Protein AF-A0A0J9VXW2-F1 (afdb_monomer)

Solvent-accessible surface area (backbone atoms only — not comparable to full-atom values): 7167 Å² total; per-residue (Å²): 143,81,83,83,81,77,89,83,51,75,66,59,53,53,51,52,44,52,52,49,53,53,49,52,67,66,62,77,83,86,60,74,64,59,45,46,50,53,50,50,54,42,46,54,52,42,51,57,49,34,75,73,43,67,43,47,6,61,49,30,36,53,54,17,54,63,23,53,73,80,69,65,35,61,69,57,19,49,52,22,26,53,48,6,55,72,27,90,42,51,29,75,72,34,63,66,55,46,56,57,44,58,70,65,45,76,56,98,45,78,68,24,56,53,51,51,53,51,49,55,58,62,63,71,74,113

Radius of gyration: 15.87 Å; Cα contacts (8 Å, |Δi|>4): 115; chains: 1; bounding box: 31×52×32 Å

Structure (mmCIF, N/CA/C/O backbone):
data_AF-A0A0J9VXW2-F1
#
_entry.id   AF-A0A0J9VXW2-F1
#
loop_
_atom_site.group_PDB
_atom_site.id
_atom_site.type_symbol
_atom_site.label_atom_id
_atom_site.label_a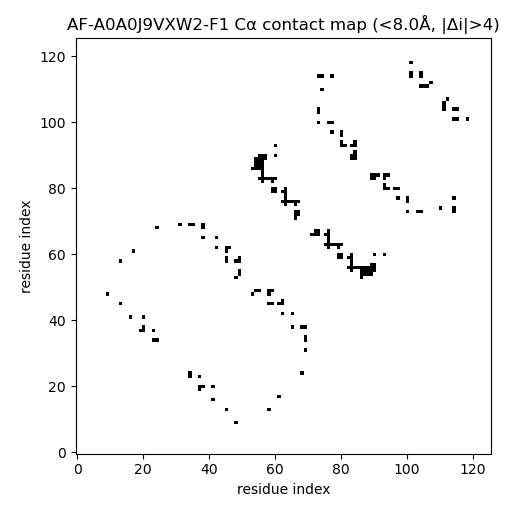lt_id
_atom_site.label_comp_id
_atom_site.label_asym_id
_atom_site.label_entity_id
_atom_site.label_seq_id
_atom_site.pdbx_PDB_ins_code
_atom_site.Cartn_x
_atom_site.Cartn_y
_atom_site.Cartn_z
_atom_site.occupancy
_atom_site.B_iso_or_equiv
_atom_site.auth_seq_id
_atom_site.auth_comp_id
_atom_site.auth_asym_id
_atom_site.auth_atom_id
_atom_site.pdbx_PDB_model_num
ATOM 1 N N . MET A 1 1 ? 6.320 -32.402 -8.837 1.00 41.84 1 MET A N 1
ATOM 2 C CA . MET A 1 1 ? 6.411 -32.421 -7.363 1.00 41.84 1 MET A CA 1
ATOM 3 C C . MET A 1 1 ? 7.412 -31.363 -6.916 1.00 41.84 1 MET A C 1
ATOM 5 O O . MET A 1 1 ? 8.601 -31.589 -7.065 1.00 41.84 1 MET A O 1
ATOM 9 N N . LEU A 1 2 ? 6.916 -30.191 -6.500 1.00 44.06 2 LEU A N 1
ATOM 10 C CA . LEU A 1 2 ? 7.657 -29.110 -5.804 1.00 44.06 2 LEU A CA 1
ATOM 11 C C . LEU A 1 2 ? 6.731 -27.944 -5.380 1.00 44.06 2 LEU A C 1
ATOM 13 O O . LEU A 1 2 ? 7.175 -27.024 -4.710 1.00 44.06 2 LEU A O 1
ATOM 17 N N . TYR A 1 3 ? 5.437 -27.986 -5.732 1.00 38.59 3 TYR A N 1
ATOM 18 C CA . TYR A 1 3 ? 4.442 -26.977 -5.336 1.00 38.59 3 TYR A CA 1
ATOM 19 C C . TYR A 1 3 ? 3.628 -27.333 -4.080 1.00 38.59 3 TYR A C 1
ATOM 21 O O . TYR A 1 3 ? 2.875 -26.495 -3.595 1.00 38.59 3 TYR A O 1
ATOM 29 N N . GLU A 1 4 ? 3.769 -28.544 -3.534 1.00 44.53 4 GLU A N 1
ATOM 30 C CA . GLU A 1 4 ? 2.920 -29.021 -2.425 1.00 44.53 4 GLU A CA 1
ATOM 31 C C . GLU A 1 4 ? 3.560 -28.900 -1.034 1.00 44.53 4 GLU A C 1
ATOM 33 O O . GLU A 1 4 ? 2.884 -29.111 -0.033 1.00 44.53 4 GLU A O 1
ATOM 38 N N . THR A 1 5 ? 4.825 -28.483 -0.930 1.00 47.38 5 THR A N 1
ATOM 39 C CA . THR A 1 5 ? 5.510 -28.311 0.364 1.00 47.38 5 THR A CA 1
ATOM 40 C C . THR A 1 5 ? 5.936 -26.873 0.627 1.00 47.38 5 THR A C 1
ATOM 42 O O . THR A 1 5 ? 7.037 -26.639 1.119 1.00 47.38 5 THR A O 1
ATOM 45 N N . VAL A 1 6 ? 5.062 -25.897 0.356 1.00 49.00 6 VAL A N 1
ATOM 46 C CA . VAL A 1 6 ? 5.159 -24.620 1.084 1.00 49.00 6 VAL A CA 1
ATOM 47 C C . VAL A 1 6 ? 3.896 -24.234 1.876 1.00 49.00 6 VAL A C 1
ATOM 49 O O . VAL A 1 6 ? 3.395 -23.121 1.718 1.00 49.00 6 VAL A O 1
ATOM 52 N N . PRO A 1 7 ? 3.360 -25.105 2.762 1.00 53.75 7 PRO A N 1
ATOM 53 C CA . PRO A 1 7 ? 2.311 -24.727 3.700 1.00 53.75 7 PRO A CA 1
ATOM 54 C C . PRO A 1 7 ? 2.877 -24.527 5.119 1.00 53.75 7 PRO A C 1
ATOM 56 O O . PRO A 1 7 ? 2.594 -25.326 6.007 1.00 53.75 7 PRO A O 1
ATOM 59 N N . ALA A 1 8 ? 3.680 -23.480 5.354 1.00 45.81 8 ALA A N 1
ATOM 60 C CA . ALA A 1 8 ? 4.144 -23.181 6.720 1.00 45.81 8 ALA A CA 1
ATOM 61 C C . ALA A 1 8 ? 4.057 -21.714 7.163 1.00 45.81 8 ALA A C 1
ATOM 63 O O . ALA A 1 8 ? 3.899 -21.481 8.356 1.00 45.81 8 ALA A O 1
ATOM 64 N N . SER A 1 9 ? 4.075 -20.715 6.276 1.00 50.84 9 SER A N 1
ATOM 65 C CA . SER A 1 9 ? 3.930 -19.326 6.743 1.00 50.84 9 SER A CA 1
ATOM 66 C C . SER A 1 9 ? 3.785 -18.333 5.595 1.00 50.84 9 SER A C 1
ATOM 68 O O . SER A 1 9 ? 4.733 -18.020 4.880 1.00 50.84 9 SER A O 1
ATOM 70 N N . GLU A 1 10 ? 2.596 -17.748 5.473 1.00 54.31 10 GLU A N 1
ATOM 71 C CA . GLU A 1 10 ? 2.368 -16.533 4.681 1.00 54.31 10 GLU A CA 1
ATOM 72 C C . GLU A 1 10 ? 3.328 -15.402 5.104 1.00 54.31 10 GLU A C 1
ATOM 74 O O . GLU A 1 10 ? 3.848 -14.679 4.259 1.00 54.31 10 GLU A O 1
ATOM 79 N N . GLY A 1 11 ? 3.683 -15.344 6.395 1.00 57.69 11 GLY A N 1
ATOM 80 C CA . GLY A 1 11 ? 4.693 -14.427 6.933 1.00 57.69 11 GLY A CA 1
ATOM 81 C C . GLY A 1 11 ? 6.102 -14.613 6.356 1.00 57.69 11 GLY A C 1
ATOM 82 O O . GLY A 1 11 ? 6.769 -13.625 6.070 1.00 57.69 11 GLY A O 1
ATOM 83 N N . THR A 1 12 ? 6.550 -15.849 6.112 1.00 60.25 12 THR A N 1
ATOM 84 C CA . THR A 1 12 ? 7.881 -16.099 5.525 1.00 60.25 12 THR A CA 1
ATOM 85 C C . THR A 1 12 ? 7.917 -15.704 4.055 1.00 60.25 12 THR A C 1
ATOM 87 O O . THR A 1 12 ? 8.926 -15.191 3.587 1.00 60.25 12 THR A O 1
ATOM 90 N N . TRP A 1 13 ? 6.807 -15.856 3.331 1.00 62.28 13 TRP A N 1
ATOM 91 C CA . TRP A 1 13 ? 6.712 -15.379 1.953 1.00 62.28 13 TRP A CA 1
ATOM 92 C C . TRP A 1 13 ? 6.743 -13.857 1.852 1.00 62.28 13 TRP A C 1
ATOM 94 O O . TRP A 1 13 ? 7.437 -13.326 0.993 1.00 62.28 13 TRP A O 1
ATOM 104 N N . ILE A 1 14 ? 6.045 -13.148 2.741 1.00 64.62 14 ILE A N 1
ATOM 105 C CA . ILE A 1 14 ? 6.083 -1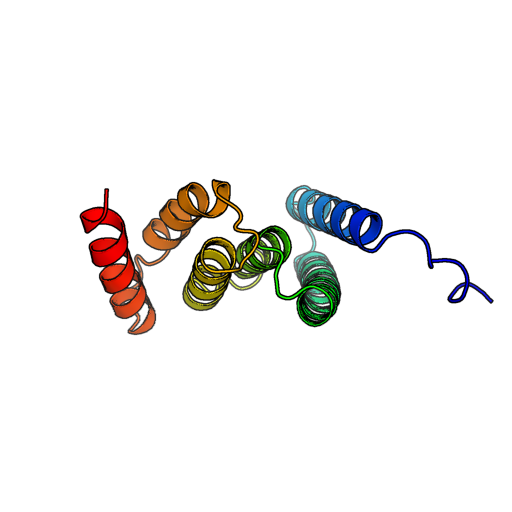1.679 2.799 1.00 64.62 14 ILE A CA 1
ATOM 106 C C . ILE A 1 14 ? 7.503 -11.187 3.106 1.00 64.62 14 ILE A C 1
ATOM 108 O O . ILE A 1 14 ? 7.965 -10.242 2.472 1.00 64.62 14 ILE A O 1
ATOM 112 N N . GLU A 1 15 ? 8.212 -11.858 4.018 1.00 67.25 15 GLU A N 1
ATOM 113 C CA . GLU A 1 15 ? 9.615 -11.577 4.336 1.00 67.25 15 GLU A CA 1
ATOM 114 C C . GLU A 1 15 ? 10.523 -11.750 3.110 1.00 67.25 15 GLU A C 1
ATOM 116 O O . GLU A 1 15 ? 11.278 -10.845 2.759 1.00 67.25 15 GLU A O 1
ATOM 121 N N . TYR A 1 16 ? 10.389 -12.879 2.407 1.00 71.69 16 TYR A N 1
ATOM 122 C CA . TYR A 1 16 ? 11.145 -13.166 1.188 1.00 71.69 16 TYR A CA 1
ATOM 123 C C . TYR A 1 16 ? 10.857 -12.160 0.075 1.00 71.69 16 TYR A C 1
ATOM 125 O O . TYR A 1 16 ? 11.781 -11.694 -0.582 1.00 71.69 16 TYR A O 1
ATOM 133 N N . LEU A 1 17 ? 9.589 -11.800 -0.134 1.00 69.56 17 LEU A N 1
ATOM 134 C CA . LEU A 1 17 ? 9.200 -10.811 -1.138 1.00 69.56 17 LEU A CA 1
ATOM 135 C C . LEU A 1 17 ? 9.732 -9.425 -0.777 1.00 69.56 17 LEU A C 1
ATOM 137 O O . LEU A 1 17 ? 10.169 -8.692 -1.656 1.00 69.56 17 LEU A O 1
ATOM 141 N N . ARG A 1 18 ? 9.757 -9.071 0.510 1.00 69.94 18 ARG A N 1
ATOM 142 C CA . ARG A 1 18 ? 10.340 -7.808 0.964 1.00 69.94 18 ARG A CA 1
ATOM 143 C C . ARG A 1 18 ? 11.843 -7.747 0.693 1.00 69.94 18 ARG A C 1
ATOM 145 O O . ARG A 1 18 ? 12.316 -6.731 0.190 1.00 69.94 18 ARG A O 1
ATOM 152 N N . GLU A 1 19 ? 12.583 -8.807 1.009 1.00 71.75 19 GLU A N 1
ATOM 153 C CA . GLU A 1 19 ? 14.022 -8.874 0.722 1.00 71.75 19 GLU A CA 1
ATOM 154 C C . GLU A 1 19 ? 14.301 -8.922 -0.783 1.00 71.75 19 GLU A C 1
ATOM 156 O O . GLU A 1 19 ? 15.242 -8.292 -1.250 1.00 71.75 19 GLU A O 1
ATOM 161 N N . LEU A 1 20 ? 13.437 -9.571 -1.564 1.00 70.81 20 LEU A N 1
ATOM 162 C CA . LEU A 1 20 ? 13.538 -9.609 -3.021 1.00 70.81 20 LEU A CA 1
ATOM 163 C C . LEU A 1 20 ? 13.337 -8.225 -3.654 1.00 70.81 20 LEU A C 1
ATOM 165 O O . LEU A 1 20 ? 14.078 -7.865 -4.561 1.00 70.81 20 LEU A O 1
ATOM 169 N N . VAL A 1 21 ? 12.401 -7.423 -3.140 1.00 66.38 21 VAL A N 1
ATOM 170 C CA . VAL A 1 21 ? 12.201 -6.029 -3.575 1.00 66.38 21 VAL A CA 1
ATOM 171 C C . VAL A 1 21 ? 13.393 -5.149 -3.199 1.00 66.38 21 VAL A C 1
ATOM 173 O O . VAL A 1 21 ? 13.831 -4.320 -3.990 1.00 66.38 21 VAL A O 1
ATOM 176 N N . ARG A 1 22 ? 13.956 -5.334 -2.000 1.00 68.75 22 ARG A N 1
ATOM 177 C CA . ARG A 1 22 ? 15.166 -4.612 -1.571 1.00 68.75 22 ARG A CA 1
ATOM 178 C C . ARG A 1 22 ? 16.376 -4.989 -2.415 1.00 68.75 22 ARG A C 1
ATOM 180 O O . ARG A 1 22 ? 17.130 -4.109 -2.807 1.00 68.75 22 ARG A O 1
ATOM 187 N N . PHE A 1 23 ? 16.529 -6.274 -2.721 1.00 66.06 23 PHE A N 1
ATOM 188 C CA . PHE A 1 23 ? 17.579 -6.769 -3.599 1.00 66.06 23 PHE A CA 1
ATOM 189 C C . PHE A 1 23 ? 17.404 -6.220 -5.016 1.00 66.06 23 PHE A C 1
ATOM 191 O O . PHE A 1 23 ? 18.358 -5.702 -5.577 1.00 66.06 23 PHE A O 1
ATOM 198 N N . SER A 1 24 ? 16.183 -6.215 -5.562 1.00 63.56 24 SER A N 1
ATOM 199 C CA . SER A 1 24 ? 15.927 -5.649 -6.890 1.00 63.56 24 SER A CA 1
ATOM 200 C C . SER A 1 24 ? 16.180 -4.141 -6.956 1.00 63.56 24 SER A C 1
ATOM 202 O O . SER A 1 24 ? 16.628 -3.659 -7.986 1.00 63.56 24 SER A O 1
ATOM 204 N N . MET A 1 25 ? 15.929 -3.403 -5.867 1.00 62.44 25 MET A N 1
ATOM 205 C CA . MET A 1 25 ? 16.284 -1.981 -5.756 1.00 62.44 25 MET A CA 1
ATOM 206 C C . MET A 1 25 ? 17.790 -1.747 -5.553 1.00 62.44 25 MET A C 1
ATOM 208 O O . MET A 1 25 ? 18.259 -0.647 -5.799 1.00 62.44 25 MET A O 1
ATOM 212 N N . ALA A 1 26 ? 18.544 -2.743 -5.081 1.00 64.56 26 ALA A N 1
ATOM 213 C CA . ALA A 1 26 ? 19.988 -2.638 -4.861 1.00 64.56 26 ALA A CA 1
ATOM 214 C C . ALA A 1 26 ? 20.820 -3.017 -6.099 1.00 64.56 26 ALA A C 1
ATOM 216 O O . ALA A 1 26 ? 21.991 -2.658 -6.169 1.00 64.56 26 ALA A O 1
ATOM 217 N N . ILE A 1 27 ? 20.234 -3.721 -7.075 1.00 61.88 27 ILE A N 1
ATOM 218 C CA . ILE A 1 27 ? 20.862 -4.055 -8.369 1.00 61.88 27 ILE A CA 1
ATOM 219 C C . ILE A 1 27 ? 20.704 -2.884 -9.363 1.00 61.88 27 ILE A C 1
ATOM 221 O O . ILE A 1 27 ? 20.484 -3.072 -10.557 1.00 61.88 27 ILE A O 1
ATOM 225 N N . GLU A 1 28 ? 20.780 -1.644 -8.883 1.00 57.47 28 GLU A N 1
ATOM 226 C CA . GLU A 1 28 ? 20.876 -0.484 -9.768 1.00 57.47 28 GLU A CA 1
ATOM 227 C C . GLU A 1 28 ? 22.188 -0.580 -10.565 1.00 57.47 28 GLU A C 1
ATOM 229 O O . GLU A 1 28 ? 23.241 -0.304 -10.002 1.00 57.47 28 GLU A O 1
ATOM 234 N N . GLU A 1 29 ? 22.129 -1.019 -11.837 1.00 54.94 29 GLU A N 1
ATOM 235 C CA . GLU A 1 29 ? 22.777 -0.301 -12.957 1.00 54.94 29 GLU A CA 1
ATOM 236 C C . GLU A 1 29 ? 22.557 -0.830 -14.399 1.00 54.94 29 GLU A C 1
ATOM 238 O O . GLU A 1 29 ? 22.870 -0.055 -15.295 1.00 54.94 29 GLU A O 1
ATOM 243 N N . ASP A 1 30 ? 21.984 -2.015 -14.704 1.00 54.69 30 ASP A N 1
ATOM 244 C CA . ASP A 1 30 ? 21.968 -2.474 -16.130 1.00 54.69 30 ASP A CA 1
ATOM 245 C C . ASP A 1 30 ? 20.631 -2.988 -16.730 1.00 54.69 30 ASP A C 1
ATOM 247 O O . ASP A 1 30 ? 20.426 -2.815 -17.928 1.00 54.69 30 ASP A O 1
ATOM 251 N N . ASP A 1 31 ? 19.652 -3.511 -15.964 1.00 63.12 31 ASP A N 1
ATOM 252 C CA . ASP A 1 31 ? 18.435 -4.113 -16.568 1.00 63.12 31 ASP A CA 1
ATOM 253 C C . ASP A 1 31 ? 17.095 -3.677 -15.941 1.00 63.12 31 ASP A C 1
ATOM 255 O O . ASP A 1 31 ? 16.582 -4.228 -14.964 1.00 63.12 31 ASP A O 1
ATOM 259 N N . THR A 1 32 ? 16.447 -2.702 -16.586 1.00 68.00 32 THR A N 1
ATOM 260 C CA . THR A 1 32 ? 15.094 -2.217 -16.231 1.00 68.00 32 THR A CA 1
ATOM 261 C C . THR A 1 32 ? 13.997 -3.286 -16.360 1.00 68.00 32 THR A C 1
ATOM 263 O O . THR A 1 32 ? 12.977 -3.211 -15.670 1.00 68.00 32 THR A O 1
ATOM 266 N N . ILE A 1 33 ? 14.216 -4.299 -17.205 1.00 69.56 33 ILE A N 1
ATOM 267 C CA . ILE A 1 33 ? 13.274 -5.395 -17.477 1.00 69.56 33 ILE A CA 1
ATOM 268 C C . ILE A 1 33 ? 13.164 -6.329 -16.269 1.00 69.56 33 ILE A C 1
ATOM 270 O O . ILE A 1 33 ? 12.059 -6.666 -15.839 1.00 69.56 33 ILE A O 1
ATOM 274 N N . ASP A 1 34 ? 14.297 -6.700 -15.678 1.00 70.31 34 ASP A N 1
ATOM 275 C CA . ASP A 1 34 ? 14.334 -7.568 -14.503 1.00 70.31 34 ASP A CA 1
ATOM 276 C C . ASP A 1 34 ? 13.627 -6.902 -13.321 1.00 70.31 34 ASP A C 1
ATOM 278 O O . ASP A 1 34 ? 12.788 -7.514 -12.655 1.00 70.31 34 ASP A O 1
ATOM 282 N N . HIS A 1 35 ? 13.865 -5.606 -13.118 1.00 72.50 35 HIS A N 1
ATOM 283 C CA . HIS A 1 35 ? 13.195 -4.833 -12.078 1.00 72.50 35 HIS A CA 1
ATOM 284 C C . HIS A 1 35 ? 11.665 -4.776 -12.270 1.00 72.50 35 HIS A C 1
ATOM 286 O O . HIS A 1 35 ? 10.908 -4.890 -11.297 1.00 72.50 35 HIS A O 1
ATOM 292 N N . GLU A 1 36 ? 11.182 -4.667 -13.513 1.00 77.00 36 GLU A N 1
ATOM 293 C CA . GLU A 1 36 ? 9.749 -4.730 -13.824 1.00 77.00 36 GLU A CA 1
ATOM 294 C C . GLU A 1 36 ? 9.151 -6.110 -13.518 1.00 77.00 36 GLU A C 1
ATOM 296 O O . GLU A 1 36 ? 8.087 -6.193 -12.889 1.00 77.00 36 GLU A O 1
ATOM 301 N N . ILE A 1 37 ? 9.850 -7.189 -13.883 1.00 80.00 37 ILE A N 1
ATOM 302 C CA . ILE A 1 37 ? 9.433 -8.569 -13.605 1.00 80.00 37 ILE A CA 1
ATOM 303 C C . ILE A 1 37 ? 9.356 -8.808 -12.093 1.00 80.00 37 ILE A C 1
ATOM 305 O O . ILE A 1 37 ? 8.314 -9.247 -11.594 1.00 80.00 37 ILE A O 1
ATOM 309 N N . TYR A 1 38 ? 10.404 -8.468 -11.338 1.00 75.12 38 TYR A N 1
ATOM 310 C CA . TYR A 1 38 ? 10.434 -8.650 -9.882 1.00 75.12 38 TYR A CA 1
ATOM 311 C C . TYR A 1 38 ? 9.358 -7.823 -9.176 1.00 75.12 38 TYR A C 1
ATOM 313 O O . TYR A 1 38 ? 8.665 -8.330 -8.287 1.00 75.12 38 TYR A O 1
ATOM 321 N N . THR A 1 39 ? 9.141 -6.581 -9.614 1.00 79.44 39 THR A N 1
ATOM 322 C CA . THR A 1 39 ? 8.061 -5.731 -9.098 1.00 79.44 39 THR A CA 1
ATOM 323 C C . THR A 1 39 ? 6.686 -6.325 -9.418 1.00 79.44 39 THR A C 1
ATOM 325 O O . THR A 1 39 ? 5.786 -6.313 -8.573 1.00 79.44 39 THR A O 1
ATOM 328 N N . GLY A 1 40 ? 6.503 -6.870 -10.623 1.00 82.38 40 GLY A N 1
ATOM 329 C CA . GLY A 1 40 ? 5.271 -7.526 -11.057 1.00 82.38 40 GLY A CA 1
ATOM 330 C C . GLY A 1 40 ? 4.938 -8.770 -10.232 1.00 82.38 40 GLY A C 1
ATOM 331 O O . GLY A 1 40 ? 3.824 -8.884 -9.714 1.00 82.38 40 GLY A O 1
ATOM 332 N N . VAL A 1 41 ? 5.917 -9.660 -10.048 1.00 81.94 41 VAL A N 1
ATOM 333 C CA . VAL A 1 41 ? 5.789 -10.876 -9.228 1.00 81.94 41 VAL A CA 1
ATOM 334 C C . VAL A 1 41 ? 5.502 -10.513 -7.772 1.00 81.94 41 VAL A C 1
ATOM 336 O O . VAL A 1 41 ? 4.563 -11.047 -7.178 1.00 81.94 41 VAL A O 1
ATOM 339 N N . SER A 1 42 ? 6.245 -9.556 -7.211 1.00 82.00 42 SER A N 1
ATOM 340 C CA . SER A 1 42 ? 6.058 -9.112 -5.826 1.00 82.00 42 SER A CA 1
ATOM 341 C C . SER A 1 42 ? 4.671 -8.528 -5.595 1.00 82.00 42 SER A C 1
ATOM 343 O O . SER A 1 42 ? 3.997 -8.878 -4.625 1.00 82.00 42 SER A O 1
ATOM 345 N N . ARG A 1 43 ? 4.187 -7.704 -6.531 1.00 84.69 43 ARG A N 1
ATOM 346 C CA . ARG A 1 43 ? 2.831 -7.151 -6.491 1.00 84.69 43 ARG A CA 1
ATOM 347 C C . ARG A 1 43 ? 1.771 -8.246 -6.556 1.00 84.69 43 ARG A C 1
ATOM 349 O O . ARG A 1 43 ? 0.824 -8.200 -5.781 1.00 84.69 43 ARG A O 1
ATOM 356 N N . HIS A 1 44 ? 1.922 -9.228 -7.447 1.00 84.44 44 HIS A N 1
ATOM 357 C CA . HIS A 1 44 ? 0.971 -10.335 -7.573 1.00 84.44 44 HIS A CA 1
ATOM 358 C C . HIS A 1 44 ? 0.802 -11.086 -6.246 1.00 84.44 44 HIS A C 1
ATOM 360 O O . HIS A 1 44 ? -0.322 -11.304 -5.787 1.00 84.44 44 HIS A O 1
ATOM 366 N N . TRP A 1 45 ? 1.915 -11.437 -5.601 1.00 82.06 45 TRP A N 1
ATOM 367 C CA . TRP A 1 45 ? 1.883 -12.167 -4.339 1.00 82.06 45 TRP A CA 1
ATOM 368 C C . TRP A 1 45 ? 1.391 -11.324 -3.165 1.00 82.06 45 TRP A C 1
ATOM 370 O O . TRP A 1 45 ? 0.595 -11.822 -2.372 1.00 82.06 45 TRP A O 1
ATOM 380 N N . LEU A 1 46 ? 1.789 -10.052 -3.073 1.00 84.12 46 LEU A N 1
ATOM 381 C CA . LEU A 1 46 ? 1.296 -9.154 -2.025 1.00 84.12 46 LEU A CA 1
ATOM 382 C C . LEU A 1 46 ? -0.201 -8.857 -2.169 1.00 84.12 46 LEU A C 1
ATOM 384 O O . LEU A 1 46 ? -0.896 -8.811 -1.158 1.00 84.12 46 LEU A O 1
ATOM 388 N N . CYS A 1 47 ? -0.724 -8.729 -3.394 1.00 86.00 47 CYS A N 1
ATOM 389 C CA . CYS A 1 47 ? -2.168 -8.631 -3.621 1.00 86.00 47 CYS A CA 1
ATOM 390 C C . CYS A 1 47 ? -2.882 -9.889 -3.115 1.00 86.00 47 CYS A C 1
ATOM 39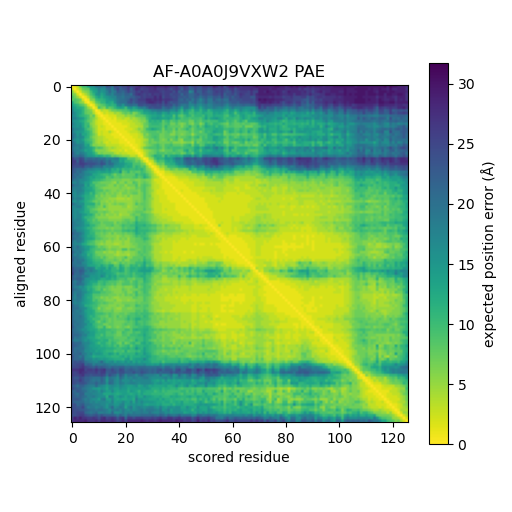2 O O . CYS A 1 47 ? -3.806 -9.793 -2.312 1.00 86.00 47 CYS A O 1
ATOM 394 N N . LYS A 1 48 ? -2.388 -11.073 -3.491 1.00 84.88 48 LYS A N 1
ATOM 395 C CA . LYS A 1 48 ? -2.957 -12.353 -3.051 1.00 84.88 48 LYS A CA 1
ATOM 396 C C . LYS A 1 48 ? -2.899 -12.540 -1.531 1.00 84.88 48 LYS A C 1
ATOM 398 O O . LYS A 1 48 ? -3.832 -13.094 -0.957 1.00 84.88 48 LYS A O 1
ATOM 403 N N . ALA A 1 49 ? -1.827 -12.084 -0.883 1.00 82.69 49 ALA A N 1
ATOM 404 C CA . ALA A 1 49 ? -1.714 -12.081 0.573 1.00 82.69 49 ALA A CA 1
ATOM 405 C C . ALA A 1 49 ? -2.688 -11.077 1.208 1.00 82.69 49 ALA A C 1
ATOM 407 O O . ALA A 1 49 ? -3.320 -11.370 2.218 1.00 82.69 49 ALA A O 1
ATOM 408 N N . SER A 1 50 ? -2.877 -9.905 0.592 1.00 84.50 50 SER A N 1
ATOM 409 C CA . SER A 1 50 ? -3.838 -8.909 1.078 1.00 84.50 50 SER A CA 1
ATOM 410 C C . SER A 1 50 ? -5.289 -9.382 0.967 1.00 84.50 50 SER A C 1
ATOM 412 O O . SER A 1 50 ? -6.089 -9.075 1.846 1.00 84.50 50 SER A O 1
ATOM 414 N N . ASP A 1 51 ? -5.614 -10.194 -0.043 1.00 85.19 51 ASP A N 1
ATOM 415 C CA . ASP A 1 51 ? -6.940 -10.808 -0.184 1.00 85.19 51 ASP A CA 1
ATOM 416 C C . ASP A 1 51 ? -7.210 -11.843 0.920 1.00 85.19 51 ASP A C 1
ATOM 418 O O . ASP A 1 51 ? -8.353 -12.045 1.328 1.00 85.19 51 ASP A O 1
ATOM 422 N N . ARG A 1 52 ? -6.156 -12.500 1.422 1.00 83.88 52 ARG A N 1
ATOM 423 C CA . ARG A 1 52 ? -6.233 -13.504 2.495 1.00 83.88 52 ARG A CA 1
ATOM 424 C C . ARG A 1 52 ? -6.201 -12.892 3.889 1.00 83.88 52 ARG A C 1
ATOM 426 O O . ARG A 1 52 ? -6.891 -13.381 4.778 1.00 83.88 52 ARG A O 1
ATOM 433 N N . SER A 1 53 ? -5.432 -11.821 4.068 1.00 83.06 53 SER A N 1
ATOM 434 C CA . SER A 1 53 ? -5.292 -11.095 5.330 1.00 83.06 53 SER A CA 1
ATOM 435 C C . SER A 1 53 ? -5.568 -9.599 5.135 1.00 83.06 53 SER A C 1
ATOM 437 O O . SER A 1 53 ? -4.661 -8.765 5.251 1.00 83.06 53 SER A O 1
ATOM 439 N N . PRO A 1 54 ? -6.832 -9.214 4.861 1.00 87.44 54 PRO A N 1
ATOM 440 C CA . PRO A 1 54 ? -7.183 -7.831 4.542 1.00 87.44 54 PRO A CA 1
ATOM 441 C C . PRO A 1 54 ? -7.016 -6.880 5.729 1.00 87.44 54 PRO A C 1
ATOM 443 O O . PRO A 1 54 ? -7.047 -5.665 5.545 1.00 87.44 54 PRO A O 1
ATOM 446 N N . THR A 1 55 ? -6.836 -7.418 6.936 1.00 89.12 55 THR A N 1
ATOM 447 C CA . THR A 1 55 ? -6.688 -6.654 8.172 1.00 89.12 55 THR A CA 1
ATOM 448 C C . THR A 1 55 ? -5.267 -6.163 8.429 1.00 89.12 55 THR A C 1
ATOM 450 O O . THR A 1 55 ? -5.080 -5.347 9.325 1.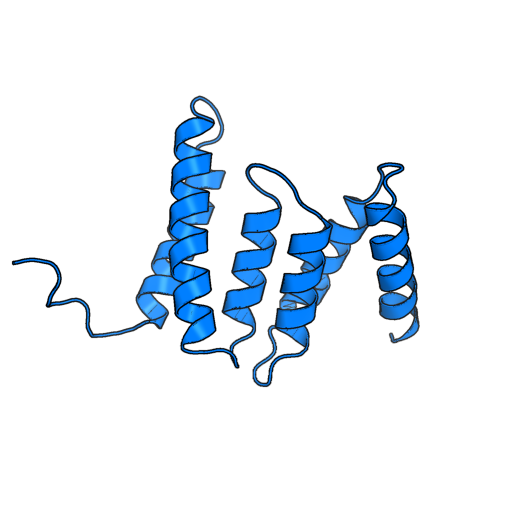00 8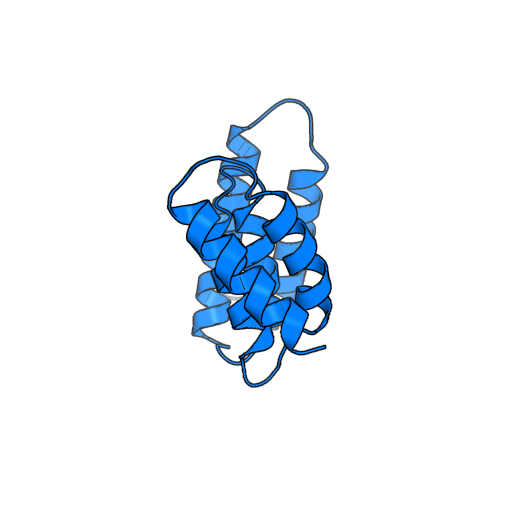9.12 55 THR A O 1
ATOM 453 N N . THR A 1 56 ? -4.271 -6.643 7.678 1.00 88.56 56 THR A N 1
ATOM 454 C CA . THR A 1 56 ? -2.846 -6.408 7.956 1.00 88.56 56 THR A CA 1
ATOM 455 C C . THR A 1 56 ? -2.295 -5.211 7.180 1.00 88.56 56 THR A C 1
ATOM 457 O O . THR A 1 56 ? -2.120 -5.272 5.964 1.00 88.56 56 THR A O 1
ATOM 460 N N . GLY A 1 57 ? -1.940 -4.134 7.884 1.00 87.19 57 GLY A N 1
ATOM 461 C CA . GLY A 1 57 ? -1.449 -2.886 7.288 1.00 87.19 57 GLY A CA 1
ATOM 462 C C . GLY A 1 57 ? -0.113 -3.018 6.564 1.00 87.19 57 GLY A C 1
ATOM 463 O O . GLY A 1 57 ? 0.075 -2.421 5.505 1.00 87.19 57 GLY A O 1
ATOM 464 N N . THR A 1 58 ? 0.791 -3.859 7.071 1.00 87.81 58 THR A N 1
ATOM 465 C CA . THR A 1 58 ? 2.141 -4.061 6.515 1.00 87.81 58 THR A CA 1
ATOM 466 C C . THR A 1 58 ? 2.119 -4.494 5.046 1.00 87.81 58 THR A C 1
ATOM 468 O O . THR A 1 58 ? 2.954 -4.060 4.255 1.00 87.81 58 THR A O 1
ATOM 471 N N . LEU A 1 59 ? 1.126 -5.296 4.648 1.00 86.69 59 LEU A N 1
ATOM 472 C CA . LEU A 1 59 ? 0.957 -5.744 3.262 1.00 86.69 59 LEU A CA 1
ATOM 473 C C . LEU A 1 59 ? 0.691 -4.573 2.314 1.00 86.69 59 LEU A C 1
ATOM 475 O O . LEU A 1 59 ? 1.310 -4.461 1.255 1.00 86.69 59 LEU A O 1
ATOM 479 N N . TYR A 1 60 ? -0.200 -3.672 2.720 1.00 89.62 60 TYR A N 1
ATOM 480 C CA . TYR A 1 60 ? -0.525 -2.482 1.946 1.00 89.62 60 TYR A CA 1
ATOM 481 C C . TYR A 1 60 ? 0.636 -1.489 1.931 1.00 89.62 60 TYR A C 1
ATOM 483 O O . TYR A 1 60 ? 0.927 -0.919 0.887 1.00 89.62 60 TYR A O 1
ATOM 491 N N . HIS A 1 61 ? 1.376 -1.355 3.032 1.00 88.94 61 HIS A N 1
ATOM 492 C CA . HIS A 1 61 ? 2.591 -0.543 3.057 1.00 88.94 61 HIS A CA 1
ATOM 493 C C . HIS A 1 61 ? 3.625 -1.016 2.015 1.00 88.94 61 HIS A C 1
ATOM 495 O O . HIS A 1 61 ? 4.160 -0.209 1.258 1.00 88.94 61 HIS A O 1
ATOM 501 N N . HIS A 1 62 ? 3.850 -2.327 1.886 1.00 85.69 62 HIS A N 1
ATOM 502 C CA . HIS A 1 62 ? 4.748 -2.864 0.857 1.00 85.69 62 HIS A CA 1
ATOM 503 C C . HIS A 1 62 ? 4.216 -2.680 -0.572 1.00 85.69 62 HIS A C 1
ATOM 505 O O . HIS A 1 62 ? 4.990 -2.367 -1.478 1.00 85.69 62 HIS A O 1
ATOM 511 N N . LEU A 1 63 ? 2.901 -2.796 -0.786 1.00 87.94 63 LEU A N 1
ATOM 512 C CA . LEU A 1 63 ? 2.282 -2.469 -2.078 1.00 87.94 63 LEU A CA 1
ATOM 513 C C . LEU A 1 63 ? 2.463 -0.991 -2.455 1.00 87.94 63 LEU A C 1
ATOM 515 O O . LEU A 1 63 ? 2.626 -0.683 -3.637 1.00 87.94 63 LEU A O 1
ATOM 519 N N . ALA A 1 64 ? 2.471 -0.088 -1.471 1.00 88.62 64 ALA A N 1
ATOM 520 C CA . ALA A 1 64 ? 2.697 1.335 -1.694 1.00 88.62 64 ALA A CA 1
ATOM 521 C C . ALA A 1 64 ? 4.127 1.629 -2.170 1.00 88.62 64 ALA A C 1
ATOM 523 O O . ALA A 1 64 ? 4.299 2.403 -3.114 1.00 88.62 64 ALA A O 1
ATOM 524 N N . ILE A 1 65 ? 5.130 0.962 -1.583 1.00 85.00 65 ILE A N 1
ATOM 525 C CA . ILE A 1 65 ? 6.540 1.047 -2.002 1.00 85.00 65 ILE A CA 1
ATOM 526 C C . ILE A 1 65 ? 6.694 0.571 -3.453 1.00 85.00 65 ILE A C 1
ATOM 528 O O . ILE A 1 65 ? 7.257 1.285 -4.278 1.00 85.00 65 ILE A O 1
ATOM 532 N N . LEU A 1 66 ? 6.094 -0.571 -3.811 1.00 83.38 66 LEU A N 1
ATOM 533 C CA . LEU A 1 66 ? 6.100 -1.085 -5.192 1.00 83.38 66 LEU A CA 1
ATOM 534 C C . LEU A 1 66 ? 5.379 -0.185 -6.202 1.00 83.38 66 LEU A C 1
ATOM 536 O O . LEU A 1 66 ? 5.545 -0.344 -7.415 1.00 83.38 66 LEU A O 1
ATOM 540 N N . GLY A 1 67 ? 4.532 0.724 -5.720 1.00 80.00 67 GLY A N 1
ATOM 541 C CA . GLY A 1 67 ? 3.904 1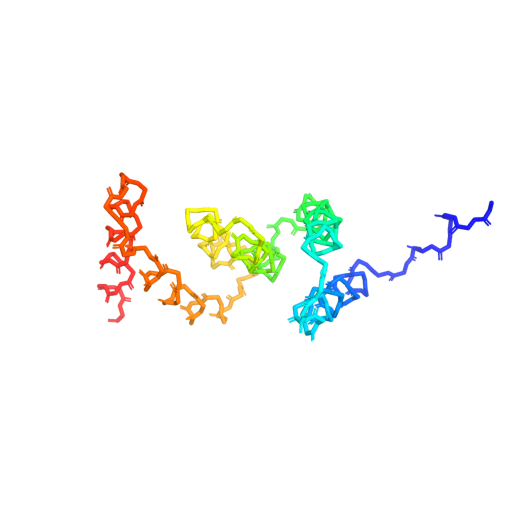.759 -6.533 1.00 80.00 67 GLY A CA 1
ATOM 542 C C . GLY A 1 67 ? 4.876 2.849 -6.993 1.00 80.00 67 GLY A C 1
ATOM 543 O O . GLY A 1 67 ? 4.536 3.556 -7.941 1.00 80.00 67 GLY A O 1
ATOM 544 N N . LEU A 1 68 ? 6.060 2.962 -6.374 1.00 75.81 68 LEU A N 1
ATOM 545 C CA . LEU A 1 68 ? 7.051 4.014 -6.631 1.00 75.81 68 LEU A CA 1
ATOM 546 C C . LEU A 1 68 ? 8.262 3.566 -7.478 1.00 75.81 68 LEU A C 1
ATOM 548 O O . LEU A 1 68 ? 8.915 4.431 -8.045 1.00 75.81 68 LEU A O 1
ATOM 552 N N . SER A 1 69 ? 8.559 2.264 -7.606 1.00 71.75 69 SER A N 1
ATOM 553 C CA . SER A 1 69 ? 9.879 1.796 -8.089 1.00 71.75 69 SER A CA 1
ATOM 554 C C . SER A 1 69 ? 10.083 1.735 -9.618 1.00 71.75 69 SER A C 1
ATOM 556 O O . SER A 1 69 ? 11.135 2.134 -10.094 1.00 71.75 69 SER A O 1
ATOM 558 N N . VAL A 1 70 ? 9.132 1.213 -10.410 1.00 67.81 70 VAL A N 1
ATOM 559 C CA . VAL A 1 70 ? 9.322 1.021 -11.880 1.00 67.81 70 VAL A CA 1
ATOM 560 C C . VAL A 1 70 ? 8.577 2.079 -12.687 1.00 67.81 70 VAL A C 1
ATOM 562 O O . VAL A 1 70 ? 9.117 2.722 -13.580 1.00 67.81 70 VAL A O 1
ATOM 565 N N . ARG A 1 71 ? 7.294 2.250 -12.366 1.00 73.25 71 ARG A N 1
ATOM 566 C CA . ARG A 1 71 ? 6.420 3.255 -12.962 1.00 73.25 71 ARG A CA 1
ATOM 567 C C . ARG A 1 71 ? 5.735 3.985 -11.816 1.00 73.25 71 ARG A C 1
ATOM 569 O O . ARG A 1 71 ? 4.686 3.512 -11.362 1.00 73.25 71 ARG A O 1
ATOM 576 N N . PRO A 1 72 ? 6.355 5.061 -11.301 1.00 72.94 72 PRO A N 1
ATOM 577 C CA . PRO A 1 72 ? 5.863 5.736 -10.118 1.00 72.94 72 PRO A CA 1
ATOM 578 C C . PRO A 1 72 ? 4.429 6.201 -10.356 1.00 72.94 72 PRO A C 1
ATOM 580 O O . PRO A 1 72 ? 4.125 6.902 -11.319 1.00 72.94 72 PRO A O 1
ATOM 583 N N . SER A 1 73 ? 3.536 5.753 -9.481 1.00 81.44 73 SER A N 1
ATOM 584 C CA . SER A 1 73 ? 2.121 6.115 -9.483 1.00 81.44 73 SER A CA 1
ATOM 585 C C . SER A 1 73 ? 1.765 6.670 -8.104 1.00 81.44 73 SER A C 1
ATOM 587 O O . SER A 1 73 ? 1.265 5.925 -7.257 1.00 81.44 73 SER A O 1
ATOM 589 N N . PRO A 1 74 ? 2.021 7.972 -7.862 1.00 82.50 74 PRO A N 1
ATOM 590 C CA . PRO A 1 74 ? 1.821 8.600 -6.557 1.00 82.50 74 PRO A CA 1
ATOM 591 C C . PRO A 1 74 ? 0.423 8.358 -5.975 1.00 82.50 74 PRO A C 1
ATOM 593 O O . PRO A 1 74 ? 0.305 8.049 -4.795 1.00 82.50 74 PRO A O 1
ATOM 596 N N . LEU A 1 75 ? -0.626 8.357 -6.808 1.00 83.56 75 LEU A N 1
ATOM 597 C CA . LEU A 1 75 ? -1.993 8.019 -6.385 1.00 83.56 75 LEU A CA 1
ATOM 598 C C . LEU A 1 75 ? -2.147 6.596 -5.845 1.00 83.56 75 LEU A C 1
ATOM 600 O O . LEU A 1 75 ? -2.839 6.371 -4.854 1.00 83.56 75 LEU A O 1
ATOM 604 N N . ARG A 1 76 ? -1.533 5.612 -6.508 1.00 85.50 76 ARG A N 1
ATOM 605 C CA . ARG A 1 76 ? -1.606 4.212 -6.079 1.00 85.50 76 ARG A CA 1
ATOM 606 C C . ARG A 1 76 ? -0.859 4.032 -4.763 1.00 85.50 76 ARG A C 1
ATOM 608 O O . ARG A 1 76 ? -1.350 3.335 -3.878 1.00 85.50 76 ARG A O 1
ATOM 615 N N . SER A 1 77 ? 0.298 4.675 -4.628 1.00 87.00 77 SER A N 1
ATOM 616 C CA . SER A 1 77 ? 1.058 4.680 -3.381 1.00 87.00 77 SER A CA 1
ATOM 617 C C . SER A 1 77 ? 0.292 5.375 -2.257 1.00 87.00 77 SER A C 1
ATOM 619 O O . SER A 1 77 ? 0.216 4.812 -1.169 1.00 87.00 77 SER A O 1
ATOM 621 N N . LEU A 1 78 ? -0.356 6.514 -2.530 1.00 87.94 78 LEU A N 1
ATOM 622 C CA . LEU A 1 78 ? -1.223 7.205 -1.574 1.00 87.94 78 LEU A CA 1
ATOM 623 C C . LEU A 1 78 ? -2.345 6.282 -1.084 1.00 87.94 78 LEU A C 1
ATOM 625 O O . LEU A 1 78 ? -2.467 6.054 0.115 1.00 87.94 78 LEU A O 1
ATOM 629 N N . TYR A 1 79 ? -3.099 5.667 -2.003 1.00 90.19 79 TYR A N 1
ATOM 630 C CA . TYR A 1 79 ? -4.163 4.719 -1.657 1.00 90.19 79 TY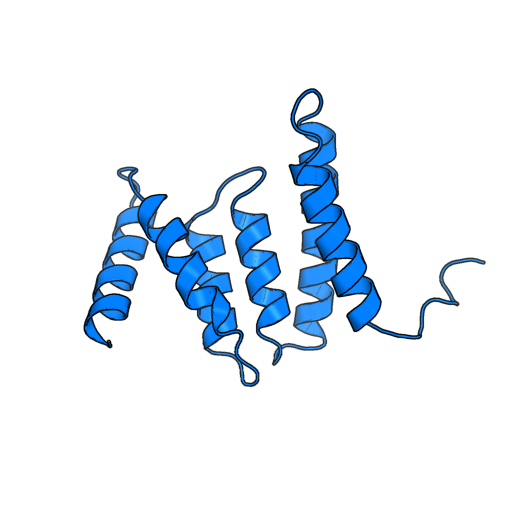R A CA 1
ATOM 631 C C . TYR A 1 79 ? -3.671 3.609 -0.722 1.00 90.19 79 TYR A C 1
ATOM 633 O O . TYR A 1 79 ? -4.300 3.326 0.299 1.00 90.19 79 TYR A O 1
ATOM 641 N N . TYR A 1 80 ? -2.550 2.971 -1.059 1.00 91.25 80 TYR A N 1
ATOM 642 C CA . TYR A 1 80 ? -2.039 1.852 -0.278 1.00 91.25 80 TYR A CA 1
ATOM 643 C C . TYR A 1 80 ? -1.455 2.280 1.073 1.00 91.25 80 TYR A C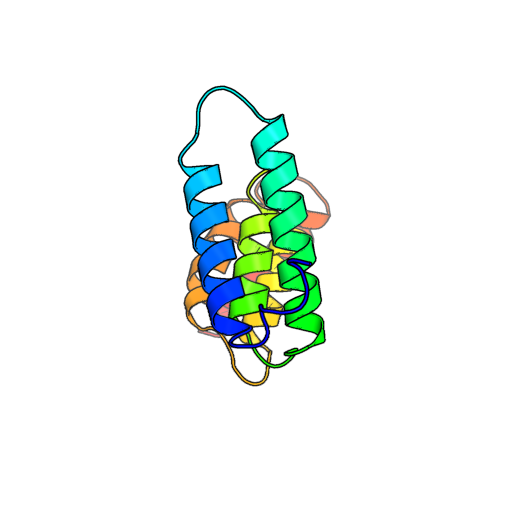 1
ATOM 645 O O . TYR A 1 80 ? -1.662 1.570 2.059 1.00 91.25 80 TYR A O 1
ATOM 653 N N . TYR A 1 81 ? -0.802 3.442 1.164 1.00 90.62 81 TYR A N 1
ATOM 654 C CA . TYR A 1 81 ? -0.360 3.972 2.453 1.00 90.62 81 TYR A CA 1
ATOM 655 C C . TYR A 1 81 ? -1.546 4.345 3.345 1.00 90.62 81 TYR A C 1
ATOM 657 O O . TYR A 1 81 ? -1.585 3.916 4.498 1.00 90.62 81 TYR A O 1
ATOM 665 N N . THR A 1 82 ? -2.562 5.031 2.824 1.00 90.00 82 THR A N 1
ATOM 666 C CA . THR A 1 82 ? -3.778 5.340 3.590 1.00 90.00 82 THR A CA 1
ATOM 667 C C . THR A 1 82 ? -4.481 4.056 4.032 1.00 90.00 82 THR A C 1
ATOM 669 O O . THR A 1 82 ? -4.811 3.892 5.205 1.00 90.00 82 THR A O 1
ATOM 672 N N . LYS A 1 83 ? -4.606 3.065 3.140 1.00 91.38 83 LYS A N 1
ATOM 673 C CA . LYS A 1 83 ? -5.163 1.752 3.490 1.00 91.38 83 LYS A CA 1
ATOM 674 C C . LYS A 1 83 ? -4.360 1.055 4.590 1.00 91.38 83 LYS A C 1
ATOM 676 O O . LYS A 1 83 ? -4.959 0.480 5.490 1.00 91.38 83 LYS A O 1
ATOM 681 N N . SER A 1 84 ? -3.029 1.144 4.573 1.00 91.88 84 SER A N 1
ATOM 682 C CA . SER A 1 84 ? -2.180 0.558 5.621 1.00 91.88 84 SER A CA 1
ATOM 683 C C . SER A 1 84 ? -2.398 1.171 7.011 1.00 91.88 84 SER A C 1
ATOM 685 O O . SER A 1 84 ? -2.160 0.494 8.010 1.00 91.88 84 SER A O 1
ATOM 687 N N . LEU A 1 85 ? -2.883 2.415 7.078 1.00 91.19 85 LEU A N 1
ATOM 688 C CA . LEU A 1 85 ? -3.209 3.119 8.320 1.00 91.19 85 LEU A CA 1
ATOM 689 C C . LEU A 1 85 ? -4.655 2.882 8.781 1.00 91.19 85 LEU A C 1
ATOM 691 O O . LEU A 1 85 ? -4.928 2.961 9.974 1.00 91.19 85 LEU A O 1
ATOM 695 N N . CYS A 1 86 ? -5.574 2.593 7.857 1.00 91.50 86 CYS A N 1
ATOM 696 C CA . CYS A 1 86 ? -7.007 2.473 8.151 1.00 91.50 86 CYS A CA 1
ATOM 697 C C . CYS A 1 86 ? -7.502 1.034 8.372 1.00 91.50 86 CYS A C 1
ATOM 699 O O . CYS A 1 86 ? -8.674 0.834 8.691 1.00 91.50 86 CYS A O 1
ATOM 701 N N . VAL A 1 87 ? -6.659 0.020 8.173 1.00 92.44 87 VAL A N 1
ATOM 702 C CA . VAL A 1 87 ? -7.033 -1.381 8.429 1.00 92.44 87 VAL A CA 1
ATOM 703 C C . VAL A 1 87 ? -6.999 -1.724 9.925 1.00 92.44 87 VAL A C 1
ATOM 705 O O . VAL A 1 87 ? -6.284 -1.068 10.680 1.00 92.44 87 VAL A O 1
ATOM 708 N N . PRO A 1 88 ? -7.723 -2.773 10.370 1.00 91.19 88 PRO A N 1
ATOM 709 C CA . PRO A 1 88 ? -7.795 -3.158 11.784 1.00 91.19 88 PRO A CA 1
ATOM 710 C C . PRO A 1 88 ? -6.454 -3.379 12.496 1.00 91.19 88 PRO A C 1
ATOM 712 O O . PRO A 1 88 ? -6.370 -3.142 13.697 1.00 91.19 88 PRO A O 1
ATOM 715 N N . ILE A 1 89 ? -5.413 -3.827 11.783 1.00 89.12 89 ILE A N 1
ATOM 716 C CA . ILE A 1 89 ? -4.040 -3.927 12.295 1.00 89.12 89 ILE A CA 1
ATOM 717 C C . ILE A 1 89 ? -3.184 -2.919 11.514 1.00 89.12 89 ILE A C 1
ATOM 719 O O . ILE A 1 89 ? -2.585 -3.285 10.495 1.00 89.12 89 ILE A O 1
ATOM 723 N N . PRO A 1 90 ? -3.166 -1.642 11.928 1.00 89.94 90 PRO A N 1
ATOM 724 C CA . PRO A 1 90 ? -2.525 -0.578 11.168 1.00 89.94 90 PRO A CA 1
ATOM 725 C C . PRO A 1 90 ? -0.996 -0.678 11.212 1.00 89.94 90 PRO A C 1
ATOM 727 O O . PRO A 1 90 ? -0.414 -1.197 12.165 1.00 89.94 90 PRO A O 1
ATOM 730 N N . PHE A 1 91 ? -0.335 -0.130 10.191 1.00 87.56 91 PHE A N 1
ATOM 731 C CA . PHE A 1 91 ? 1.123 -0.027 10.125 1.00 87.56 91 PHE A CA 1
ATOM 732 C C . PHE A 1 91 ? 1.573 1.433 10.256 1.00 87.56 91 PHE A C 1
ATOM 734 O O . PHE A 1 91 ? 1.567 2.192 9.290 1.00 87.56 91 PHE A O 1
ATOM 741 N N . SER A 1 92 ? 1.962 1.838 11.465 1.00 86.38 92 SER A N 1
ATOM 742 C CA . SER A 1 92 ? 2.228 3.241 11.819 1.00 86.38 92 SER A CA 1
ATOM 743 C C . SER A 1 92 ? 3.369 3.890 11.027 1.00 86.38 92 SER A C 1
ATOM 745 O O . SER A 1 92 ? 3.268 5.071 10.692 1.00 86.38 92 SER A O 1
ATOM 747 N N . SER A 1 93 ? 4.410 3.137 10.652 1.00 85.06 93 SER A N 1
ATOM 748 C CA . SER A 1 93 ? 5.533 3.660 9.852 1.00 85.06 93 SER A CA 1
ATOM 749 C C . SER A 1 93 ? 5.118 4.119 8.448 1.00 85.06 93 SER A C 1
ATOM 751 O O . SER A 1 93 ? 5.844 4.876 7.811 1.00 85.06 93 SER A O 1
ATOM 753 N N . ALA A 1 94 ? 3.926 3.744 7.967 1.00 86.44 94 ALA A N 1
ATOM 754 C CA . ALA A 1 94 ? 3.391 4.269 6.715 1.00 86.44 94 ALA A CA 1
ATOM 755 C C . ALA A 1 94 ? 3.172 5.787 6.734 1.00 86.44 94 ALA A C 1
ATOM 757 O O . ALA A 1 94 ? 3.254 6.413 5.681 1.00 86.44 94 ALA A O 1
ATOM 758 N N . ARG A 1 95 ? 2.935 6.388 7.910 1.00 84.50 95 ARG A N 1
ATOM 759 C CA . ARG A 1 95 ? 2.740 7.840 8.038 1.00 84.50 95 ARG A CA 1
ATOM 760 C C . ARG A 1 95 ? 3.992 8.624 7.645 1.00 84.50 95 ARG A C 1
ATOM 762 O O . ARG A 1 95 ? 3.879 9.653 6.995 1.00 84.50 95 ARG A O 1
ATOM 769 N N . GLU A 1 96 ? 5.171 8.122 8.001 1.00 84.31 96 GLU A N 1
ATOM 770 C CA . GLU A 1 96 ? 6.445 8.738 7.614 1.00 84.31 96 GLU A CA 1
ATOM 771 C C . GLU A 1 96 ? 6.684 8.609 6.103 1.00 84.31 96 GLU A C 1
ATOM 773 O O . GLU A 1 96 ? 7.097 9.558 5.442 1.00 84.31 96 GLU A O 1
ATOM 778 N N . SER A 1 97 ? 6.341 7.454 5.526 1.00 84.31 97 SER A N 1
ATOM 779 C CA . SER A 1 97 ? 6.479 7.215 4.085 1.00 84.31 97 SER A CA 1
ATOM 780 C C . SER A 1 97 ? 5.486 8.011 3.225 1.00 84.31 97 SER A C 1
ATOM 782 O O . SER A 1 97 ? 5.802 8.336 2.082 1.00 84.31 97 SER A O 1
ATOM 784 N N . LEU A 1 98 ? 4.317 8.366 3.767 1.00 83.38 98 LEU A N 1
ATOM 785 C CA . LEU A 1 98 ? 3.323 9.243 3.132 1.00 83.38 98 LEU A CA 1
ATOM 786 C C . LEU A 1 98 ? 3.895 10.629 2.812 1.00 83.38 98 LEU A C 1
ATOM 788 O O . LEU A 1 98 ? 3.670 11.140 1.717 1.00 83.38 98 LEU A O 1
ATOM 792 N N . THR A 1 99 ? 4.715 11.185 3.707 1.00 79.56 99 THR A N 1
ATOM 793 C CA . THR A 1 99 ? 5.409 12.465 3.492 1.00 79.56 99 THR A CA 1
ATOM 794 C C . THR A 1 99 ? 6.258 12.447 2.218 1.00 79.56 99 THR A C 1
ATOM 796 O O . THR A 1 99 ? 6.270 13.415 1.460 1.00 79.56 99 THR A O 1
ATOM 799 N N . ASN A 1 100 ? 6.917 11.322 1.918 1.00 79.19 100 ASN A N 1
ATOM 800 C CA . ASN A 1 100 ? 7.707 11.183 0.692 1.00 79.19 100 ASN A CA 1
ATOM 801 C C . ASN A 1 100 ? 6.825 11.175 -0.566 1.00 79.19 100 ASN A C 1
ATOM 803 O O . ASN A 1 100 ? 7.221 11.731 -1.586 1.00 79.19 100 ASN A O 1
ATOM 807 N N . VAL A 1 101 ? 5.622 10.592 -0.498 1.00 76.88 101 VAL A N 1
ATOM 808 C CA . VAL A 1 101 ? 4.661 10.594 -1.617 1.00 76.88 101 VAL A CA 1
ATOM 809 C C . VAL A 1 101 ? 4.124 11.993 -1.890 1.00 76.88 101 VAL A C 1
ATOM 811 O O . VAL A 1 101 ? 4.033 12.381 -3.053 1.00 76.88 101 VAL A O 1
ATOM 814 N N . PHE A 1 102 ? 3.826 12.767 -0.844 1.00 78.19 102 PHE A N 1
ATOM 815 C CA . PHE A 1 102 ? 3.401 14.160 -0.994 1.00 78.19 102 PHE A CA 1
ATOM 816 C C . PHE A 1 102 ? 4.479 15.012 -1.679 1.00 78.19 102 PHE A C 1
ATOM 818 O O . PHE A 1 102 ? 4.182 15.746 -2.622 1.00 78.19 102 PHE A O 1
ATOM 825 N N . ASN A 1 103 ? 5.750 14.807 -1.321 1.00 72.81 103 ASN A N 1
ATOM 826 C CA . ASN A 1 103 ? 6.884 15.470 -1.971 1.00 72.81 103 ASN A CA 1
ATOM 827 C C . ASN A 1 103 ? 7.102 15.049 -3.438 1.00 72.81 103 ASN A C 1
ATOM 829 O O . ASN A 1 103 ? 7.703 15.801 -4.201 1.00 72.81 103 ASN A O 1
ATOM 833 N N . LEU A 1 104 ? 6.636 13.867 -3.854 1.00 69.62 104 LEU A N 1
ATOM 834 C CA . LEU A 1 104 ? 6.742 13.384 -5.239 1.00 69.62 104 LEU A CA 1
ATOM 835 C C . LEU A 1 104 ? 5.652 13.966 -6.160 1.00 69.62 104 LEU A C 1
ATOM 837 O O . LEU A 1 104 ? 5.857 14.037 -7.371 1.00 69.62 104 LEU A O 1
ATOM 841 N N . ALA A 1 105 ? 4.526 14.427 -5.610 1.00 64.06 105 ALA A N 1
ATOM 842 C CA . ALA A 1 105 ? 3.391 14.999 -6.346 1.00 64.06 105 ALA A CA 1
ATOM 843 C C . ALA A 1 105 ? 3.601 16.483 -6.741 1.00 64.06 105 ALA A C 1
ATOM 845 O O . ALA A 1 105 ? 2.740 17.343 -6.541 1.00 64.06 105 ALA A O 1
ATOM 846 N N . LEU A 1 106 ? 4.787 16.810 -7.269 1.00 58.78 106 LEU A N 1
ATOM 847 C CA . LEU A 1 106 ? 5.177 18.165 -7.695 1.00 58.78 106 LEU A CA 1
ATOM 848 C C . LEU A 1 106 ? 4.847 18.472 -9.168 1.00 58.78 106 LEU A C 1
ATOM 850 O O . LEU A 1 106 ? 5.151 19.566 -9.654 1.00 58.78 106 LEU A O 1
ATOM 854 N N . SER A 1 107 ? 4.239 17.538 -9.900 1.00 55.94 107 SER A N 1
ATOM 855 C CA . SER A 1 107 ? 3.863 17.718 -11.301 1.00 55.94 107 SER A CA 1
ATOM 856 C C . SER A 1 107 ? 2.460 18.339 -11.420 1.00 55.94 107 SER A C 1
ATOM 858 O O . SER A 1 107 ? 1.596 18.203 -10.565 1.00 55.94 107 SER A O 1
ATOM 860 N N . LYS A 1 108 ? 2.176 19.104 -12.475 1.00 56.38 108 LYS A N 1
ATOM 861 C CA . LYS A 1 108 ? 0.854 19.746 -12.642 1.00 56.38 108 LYS A CA 1
ATOM 862 C C . LYS A 1 108 ? -0.174 18.777 -13.247 1.00 56.38 108 LYS A C 1
ATOM 864 O O . LYS A 1 108 ? -0.769 19.081 -14.276 1.00 56.38 108 LYS A O 1
ATOM 869 N N . SER A 1 109 ? -0.342 17.603 -12.641 1.00 68.31 109 SER A N 1
ATOM 870 C CA . SER A 1 109 ? -1.375 16.620 -12.992 1.00 68.31 109 SER A CA 1
ATOM 871 C C . SER A 1 109 ? -2.634 16.828 -12.128 1.00 68.31 109 SER A C 1
ATOM 873 O O . SER A 1 109 ? -2.510 17.261 -10.979 1.00 68.31 109 SER A O 1
ATOM 875 N N . PRO A 1 110 ? -3.858 16.532 -12.615 1.00 65.81 110 PRO A N 1
ATOM 876 C CA . PRO A 1 110 ? -5.055 16.482 -11.761 1.00 65.81 110 PRO A CA 1
ATOM 877 C C . PRO A 1 110 ? -4.883 15.550 -10.549 1.00 65.81 110 PRO A C 1
ATOM 879 O O . PRO A 1 110 ? -5.369 15.859 -9.460 1.00 65.81 110 PRO A O 1
ATOM 882 N N . ASP A 1 111 ? -4.117 14.473 -10.718 1.00 69.06 111 ASP A N 1
ATOM 883 C CA . ASP A 1 111 ? -3.740 13.525 -9.667 1.00 69.06 111 ASP A CA 1
ATOM 884 C C . ASP A 1 111 ? -2.989 14.212 -8.512 1.00 69.06 111 ASP A C 1
ATOM 886 O O . ASP A 1 111 ? -3.253 13.951 -7.339 1.00 69.06 111 ASP A O 1
ATOM 890 N N . ASP A 1 112 ? -2.126 15.175 -8.829 1.00 70.06 112 ASP A N 1
ATOM 891 C CA . ASP A 1 112 ? -1.288 15.878 -7.854 1.00 70.06 112 ASP A CA 1
ATOM 892 C C . ASP A 1 112 ? -2.102 16.903 -7.048 1.00 70.06 112 ASP A C 1
ATOM 894 O O . ASP A 1 112 ? -1.818 17.159 -5.877 1.00 70.06 112 ASP A O 1
ATOM 898 N N . THR A 1 113 ? -3.181 17.441 -7.630 1.00 74.94 113 THR A N 1
ATOM 899 C CA . THR A 1 113 ? -4.125 18.315 -6.906 1.00 74.94 113 THR A CA 1
ATOM 900 C C . THR A 1 113 ? -4.901 17.527 -5.847 1.00 74.94 113 THR A C 1
ATOM 902 O O . THR A 1 113 ? -5.104 18.014 -4.732 1.00 74.94 113 THR A O 1
ATOM 905 N N . PHE A 1 114 ? -5.297 16.291 -6.170 1.00 77.81 114 PHE A N 1
ATOM 906 C CA . PHE A 1 114 ? -5.946 15.387 -5.221 1.00 77.81 114 PHE A CA 1
ATOM 907 C C . PHE A 1 114 ? -4.997 15.013 -4.074 1.00 77.81 114 PHE A C 1
ATOM 909 O O . PHE A 1 114 ? -5.358 15.165 -2.909 1.00 77.81 114 PHE A O 1
ATOM 916 N N . ILE A 1 115 ? -3.758 14.627 -4.400 1.00 77.25 115 ILE A N 1
ATOM 917 C CA . ILE A 1 115 ? -2.731 14.260 -3.412 1.00 77.25 115 ILE A CA 1
ATOM 918 C C . ILE A 1 115 ? -2.428 15.423 -2.451 1.00 77.25 115 ILE A C 1
ATOM 920 O O . ILE A 1 115 ? -2.391 15.218 -1.240 1.00 77.25 115 ILE A O 1
ATOM 924 N N . ARG A 1 116 ? -2.293 16.655 -2.959 1.00 74.94 116 ARG A N 1
ATOM 925 C CA . ARG A 1 116 ? -2.086 17.860 -2.129 1.00 74.94 116 ARG A CA 1
ATOM 926 C C 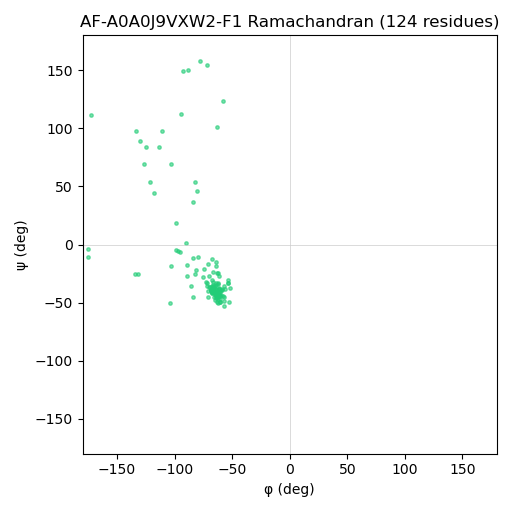. ARG A 1 116 ? -3.254 18.181 -1.203 1.00 74.94 116 ARG A C 1
ATOM 928 O O . ARG A 1 116 ? -3.056 18.705 -0.112 1.00 74.94 116 ARG A O 1
ATOM 935 N N . THR A 1 117 ? -4.482 17.920 -1.640 1.00 77.19 117 THR A N 1
ATOM 936 C CA . THR A 1 117 ? -5.656 18.162 -0.790 1.00 77.19 117 THR A CA 1
ATOM 937 C C . THR A 1 117 ? -5.668 17.183 0.385 1.00 77.19 117 THR A C 1
ATOM 939 O O . THR A 1 117 ? -5.950 17.583 1.514 1.00 77.19 117 THR A O 1
ATOM 942 N N . ASP A 1 118 ? -5.290 15.928 0.134 1.00 74.38 118 ASP A N 1
ATOM 943 C CA . ASP A 1 118 ? -5.151 14.900 1.167 1.00 74.38 118 ASP A CA 1
ATOM 944 C C . ASP A 1 118 ? -4.018 15.233 2.158 1.00 74.38 118 ASP A C 1
ATOM 946 O O . ASP A 1 118 ? -4.202 15.107 3.365 1.00 74.38 118 ASP A O 1
ATOM 950 N N . GLU A 1 119 ? -2.893 15.780 1.679 1.00 77.44 119 GLU A N 1
ATOM 951 C CA . GLU A 1 119 ? -1.785 16.276 2.516 1.00 77.44 119 GLU A CA 1
ATOM 952 C C . GLU A 1 119 ? -2.230 17.359 3.520 1.00 77.44 119 GLU A C 1
ATOM 954 O O . GLU A 1 119 ? -1.881 17.312 4.705 1.00 77.44 119 GLU A O 1
ATOM 959 N N . ILE A 1 120 ? -3.031 18.333 3.074 1.00 75.38 120 ILE A N 1
ATOM 960 C CA . ILE A 1 120 ? -3.556 19.408 3.936 1.00 75.38 120 ILE A CA 1
ATOM 961 C C . ILE A 1 120 ? -4.476 18.827 5.023 1.00 75.38 120 ILE A C 1
ATOM 963 O O . ILE A 1 120 ? -4.429 19.242 6.182 1.00 75.38 120 ILE A O 1
ATOM 967 N N . LEU A 1 121 ? -5.294 17.831 4.683 1.00 73.62 121 LEU A N 1
ATOM 968 C CA . LEU A 1 121 ? -6.161 17.150 5.649 1.00 73.62 121 LEU A CA 1
ATOM 969 C C . LEU A 1 121 ? -5.357 16.301 6.645 1.00 73.62 121 LEU A C 1
ATOM 971 O O . LEU A 1 121 ? -5.686 16.261 7.829 1.00 73.62 121 LEU A O 1
ATOM 975 N N . PHE A 1 122 ? -4.277 15.664 6.193 1.00 70.94 122 PHE A N 1
ATOM 976 C CA . PHE A 1 122 ? -3.411 14.840 7.040 1.00 70.94 122 PHE A CA 1
ATOM 977 C C . PHE A 1 122 ? -2.542 15.661 8.005 1.00 70.94 122 PHE A C 1
ATOM 979 O O . PHE A 1 122 ? -2.242 15.203 9.111 1.00 70.94 122 PHE A O 1
ATOM 986 N N . SER A 1 123 ? -2.135 16.866 7.599 1.00 67.25 123 SER A N 1
ATOM 987 C CA . SER A 1 123 ? -1.313 17.787 8.400 1.00 67.25 123 SER A CA 1
ATOM 988 C C . SER A 1 123 ? -2.123 18.606 9.409 1.00 67.25 123 SER A C 1
ATOM 990 O O . SER A 1 123 ? -1.591 18.992 10.443 1.00 67.25 123 SER A O 1
ATOM 992 N N . THR A 1 124 ? -3.416 18.828 9.163 1.00 60.66 124 THR A N 1
ATOM 993 C CA . THR A 1 124 ? -4.311 19.556 10.084 1.00 60.66 124 THR A CA 1
ATOM 994 C C . THR A 1 124 ? -4.826 18.712 11.258 1.00 60.66 124 THR A C 1
ATOM 996 O O . THR A 1 124 ? -5.389 19.267 12.198 1.00 60.66 124 THR A O 1
ATOM 999 N N . GLN A 1 125 ? -4.620 17.390 11.238 1.00 56.78 125 GLN A N 1
ATOM 1000 C CA . GLN A 1 125 ? -5.007 16.457 12.310 1.00 56.78 125 GLN A CA 1
ATOM 1001 C C . GLN A 1 125 ? -3.851 16.073 13.265 1.00 56.78 125 GLN A C 1
ATOM 1003 O O . GLN A 1 125 ? -3.939 15.042 13.937 1.00 56.78 125 GLN A O 1
ATOM 1008 N N . SER A 1 126 ? -2.750 16.839 13.311 1.00 44.41 126 SER A N 1
ATOM 1009 C CA . SER A 1 126 ? -1.637 16.618 14.259 1.00 44.41 126 SER A CA 1
ATOM 1010 C C . SER A 1 126 ? -1.828 17.341 15.586 1.00 44.41 126 SER A C 1
ATOM 1012 O O . SER A 1 126 ? -2.086 18.565 15.523 1.00 44.41 126 SER A O 1
#

Secondary structure (DSSP, 8-state):
--SSS--S-HHHHHHHHHHHHHHHHH-TTS-HHHHHHHHHHHHHHHHHHHHH-TTBHHHHHHHHHHTTSSS--HHHHHHHHHHHHHSSB--TTHHHHHHHHHHH--S--HHHHHHHHHHHHHHTT-

Nearest PDB structures (foldseek):
  3zgq-assembly1_A  TM=4.917E-01  e=2.209E+00  Homo sapiens
  4hoq-assembly1_A  TM=4.854E-01  e=2.589E+00  Homo sapiens
  7qx4-assembly1_A  TM=3.559E-01  e=5.148E+00  Bacillus thuringiensis serovar israelensis
  7qx7-assembly1_A  TM=3.291E-01  e=6.705E+00  Bacillus thuringiensis serovar israelensis

Foldseek 3Di:
DPPPPPPDDPVVVLVVLVVLLVVLVVPPDDDLPVSVVSLVVSLVSLVVVCVVVVQALVSLCVQLVSCCDNPNDLLSNLVSLVSQQPGNHHDVCSLVVLVVSLVVLPDPDPSSVVSVVVVVVSVVVD

InterPro domains:
  IPR011990 Tetratricopeptide-like helical domain superfamily [G3DSA:1.25.40.10] (7-107)
  IPR011990 Tetratricopeptide-like helical domain superfamily [SSF48452] (7-108)
  IPR018834 DNA/RNA-binding domain, Est1-type [PF10373] (48-107)
  IPR045153 Est1/Ebs1-like [PTHR15696] (20-106)

Sequence (126 aa):
MLYETVPASEGTWIEYLRELVRFSMAIEEDDTIDHEIYTGVSRHWLCKASDRSPTTGTLYHHLAILGLSVRPSPLRSLYYYTKSLCVPIPFSSARESLTNVFNLALSKSPDDTFIRTDEILFSTQS

pLDDT: mean 74.52, std 13.15, range [38.59, 92.44]

Organism: Fusarium oxysporum f. sp. lycopersici (strain 4287 / CBS 123668 / FGSC 9935 / NRRL 34936) (NCBI:txid426428)

Mean predicted aligned error: 10.15 Å